Protein AF-A0A498GHH3-F1 (afdb_monomer_lite)

pLDDT: mean 78.87, std 9.06, range [55.72, 89.25]

Radius of gyration: 10.88 Å; chains: 1; bounding box: 24×24×26 Å

Sequence (66 aa):
MNGECYFCHGIVSAPEEGHIWLREHDSHEVYMHEQCASGHNVIEGEQSPAGELLITCPECGEVETV

Secondary structure (DSSP, 8-state):
-EEEBTTT--EEETTSTTEEEE--STT--EEEEHHHHHHTT-EE----TTSPPEEE-TTT--EEE-

Foldseek 3Di:
DWDQAPQPRDIADPPPPQKDWDDVPVPDIHIHGNCRQVVVVQFPPPQDPVRWIWGQDPVPRDTDTD

Structure (mmCIF, N/CA/C/O backbone):
data_AF-A0A498GHH3-F1
#
_entry.id   AF-A0A498GHH3-F1
#
loop_
_atom_site.group_PDB
_atom_site.id
_atom_site.type_symbol
_atom_site.label_atom_id
_atom_site.label_alt_id
_atom_site.label_comp_id
_atom_site.label_asym_id
_atom_site.label_entity_id
_atom_site.label_seq_id
_atom_site.pdbx_PDB_ins_code
_atom_site.Cartn_x
_atom_site.Cartn_y
_atom_site.Cartn_z
_atom_site.occupancy
_atom_site.B_iso_or_equiv
_atom_site.auth_seq_id
_atom_site.auth_comp_id
_atom_site.auth_asym_id
_atom_site.auth_atom_id
_atom_site.pdbx_PDB_model_num
ATOM 1 N N . MET A 1 1 ? 16.088 -1.172 -1.734 1.00 55.72 1 MET A N 1
ATOM 2 C CA . MET A 1 1 ? 15.605 -1.303 -3.128 1.00 55.72 1 MET A CA 1
ATOM 3 C C . MET A 1 1 ? 14.692 -0.114 -3.356 1.00 55.72 1 MET A C 1
ATOM 5 O O . MET A 1 1 ? 14.000 0.248 -2.416 1.00 55.72 1 MET A O 1
ATOM 9 N N . ASN A 1 2 ? 14.756 0.539 -4.514 1.00 67.56 2 ASN A N 1
ATOM 10 C CA . ASN A 1 2 ? 13.946 1.731 -4.778 1.00 67.56 2 ASN A CA 1
ATOM 11 C C . ASN A 1 2 ? 12.770 1.318 -5.661 1.00 67.56 2 ASN A C 1
ATOM 13 O O . ASN A 1 2 ? 13.002 0.720 -6.711 1.00 67.56 2 ASN A O 1
ATOM 17 N N . GLY A 1 3 ? 11.554 1.616 -5.223 1.00 76.88 3 GLY A N 1
ATOM 18 C CA . GLY A 1 3 ? 10.331 1.460 -5.999 1.00 76.88 3 GLY A CA 1
ATOM 19 C C . GLY A 1 3 ? 9.761 2.816 -6.400 1.00 76.88 3 GLY A C 1
ATOM 20 O O . GLY A 1 3 ? 10.186 3.853 -5.895 1.00 76.88 3 GLY A O 1
ATOM 21 N N . GLU A 1 4 ? 8.802 2.825 -7.315 1.00 84.88 4 GLU A N 1
ATOM 22 C CA . GLU A 1 4 ? 8.058 4.031 -7.686 1.00 84.88 4 GLU A CA 1
ATOM 23 C C . GLU A 1 4 ? 6.701 4.013 -6.978 1.00 84.88 4 GLU A C 1
ATOM 25 O O . GLU A 1 4 ? 6.000 3.004 -6.999 1.00 84.88 4 GLU A O 1
ATOM 30 N N . CYS A 1 5 ? 6.329 5.121 -6.333 1.00 87.12 5 CYS A N 1
ATOM 31 C CA . CYS A 1 5 ? 5.033 5.262 -5.685 1.00 87.12 5 CYS A CA 1
ATOM 32 C C . CYS A 1 5 ? 3.925 5.114 -6.724 1.00 87.12 5 CYS A C 1
ATOM 34 O O . CYS A 1 5 ? 3.885 5.880 -7.684 1.00 87.12 5 CYS A O 1
ATOM 36 N N . TYR A 1 6 ? 2.974 4.221 -6.478 1.00 85.88 6 TYR A N 1
ATOM 37 C CA . TYR A 1 6 ? 1.844 4.006 -7.380 1.00 85.88 6 TYR A CA 1
ATOM 38 C C . TYR A 1 6 ? 1.028 5.282 -7.669 1.00 85.88 6 TYR A C 1
ATOM 40 O O . TYR A 1 6 ? 0.516 5.462 -8.768 1.00 85.88 6 TYR A O 1
ATOM 48 N N . PHE A 1 7 ? 0.916 6.192 -6.695 1.00 85.75 7 PHE A N 1
ATOM 49 C CA . PHE A 1 7 ? 0.091 7.398 -6.822 1.00 85.75 7 PHE A CA 1
ATOM 50 C C . PHE A 1 7 ? 0.837 8.585 -7.430 1.00 85.75 7 PHE A C 1
ATOM 52 O O . PHE A 1 7 ? 0.338 9.241 -8.342 1.00 85.75 7 PHE A O 1
ATOM 59 N N . CYS A 1 8 ? 2.017 8.908 -6.894 1.00 87.88 8 CYS A N 1
ATOM 60 C CA . CYS A 1 8 ? 2.753 10.110 -7.288 1.00 87.88 8 CYS A CA 1
ATOM 61 C C . CYS A 1 8 ? 3.903 9.829 -8.262 1.00 87.88 8 CYS A C 1
ATOM 63 O O . CYS A 1 8 ? 4.552 10.776 -8.702 1.00 87.88 8 CYS A O 1
ATOM 65 N N . HIS A 1 9 ? 4.181 8.554 -8.568 1.00 86.56 9 HIS A N 1
ATOM 66 C CA . HIS A 1 9 ? 5.367 8.098 -9.306 1.00 86.56 9 HIS A CA 1
ATOM 67 C C . HIS A 1 9 ? 6.692 8.626 -8.725 1.00 86.56 9 HIS A C 1
ATOM 69 O O . HIS A 1 9 ? 7.725 8.657 -9.390 1.00 86.56 9 HIS A O 1
ATOM 75 N N . GLY A 1 10 ? 6.673 9.070 -7.465 1.00 83.62 10 GLY A N 1
ATOM 76 C CA . GLY A 1 10 ? 7.858 9.485 -6.731 1.00 83.62 10 GLY A CA 1
ATOM 77 C C . GLY A 1 10 ? 8.668 8.274 -6.289 1.00 83.62 10 GLY A C 1
ATOM 78 O O . GLY A 1 10 ? 8.113 7.206 -6.052 1.00 83.62 10 GLY A O 1
ATOM 79 N N . ILE A 1 11 ? 9.979 8.437 -6.138 1.00 84.00 11 ILE A N 1
ATOM 80 C CA . ILE A 1 11 ? 10.828 7.358 -5.632 1.00 84.00 11 ILE A CA 1
ATOM 81 C C . ILE A 1 11 ? 10.458 7.054 -4.176 1.00 84.00 11 ILE A C 1
ATOM 83 O O . ILE A 1 11 ? 10.427 7.942 -3.322 1.00 84.00 11 ILE A O 1
ATOM 87 N N . VAL A 1 12 ? 10.184 5.782 -3.916 1.00 81.75 12 VAL A N 1
ATOM 88 C CA . VAL A 1 12 ? 9.943 5.192 -2.605 1.00 81.75 12 VAL A CA 1
ATOM 89 C C . VAL A 1 12 ? 11.146 4.324 -2.277 1.00 81.75 12 VAL A C 1
ATOM 91 O O . VAL A 1 12 ? 11.471 3.368 -2.983 1.00 81.75 12 VAL A O 1
ATOM 94 N N . SER A 1 13 ? 11.808 4.653 -1.182 1.00 72.19 13 SER A N 1
ATOM 95 C CA . SER A 1 13 ? 12.977 3.928 -0.700 1.00 72.19 13 SER A CA 1
ATOM 96 C C . SER A 1 13 ? 12.560 3.087 0.500 1.00 72.19 13 SER A C 1
ATOM 98 O O . SER A 1 13 ? 12.642 3.533 1.641 1.00 72.19 13 SER A O 1
ATOM 100 N N . ALA A 1 14 ? 12.063 1.873 0.269 1.00 65.12 14 ALA A N 1
ATOM 101 C CA . ALA A 1 14 ? 11.829 0.934 1.364 1.00 65.12 14 ALA A CA 1
ATOM 102 C C . ALA A 1 14 ? 13.189 0.374 1.847 1.00 65.12 14 ALA A C 1
ATOM 104 O O . ALA A 1 14 ? 14.020 -0.011 1.005 1.00 65.12 14 ALA A O 1
ATOM 105 N N . PRO A 1 15 ? 13.459 0.323 3.170 1.00 60.88 15 PRO A N 1
ATOM 106 C CA . PRO A 1 15 ? 12.508 0.377 4.290 1.00 60.88 15 PRO A CA 1
ATOM 107 C C . PRO A 1 15 ? 12.534 1.691 5.111 1.00 60.88 15 PRO A C 1
ATOM 109 O O . PRO A 1 15 ? 12.465 1.635 6.335 1.00 60.88 15 PRO A O 1
ATOM 112 N N . GLU A 1 16 ? 12.711 2.867 4.498 1.00 65.00 16 GLU A N 1
ATOM 113 C CA . GLU A 1 16 ? 12.654 4.125 5.268 1.00 65.00 16 GLU A CA 1
ATOM 114 C C . GLU A 1 16 ? 11.275 4.320 5.932 1.00 65.00 16 GLU A C 1
ATOM 116 O O . GLU A 1 16 ? 10.242 3.977 5.353 1.00 65.00 16 GLU A O 1
ATOM 121 N N . GLU A 1 17 ? 11.264 4.865 7.155 1.00 66.25 17 GLU A N 1
ATOM 122 C CA . GLU A 1 17 ? 10.034 5.158 7.903 1.00 66.25 17 GLU A CA 1
ATOM 123 C C . GLU A 1 17 ? 9.103 6.069 7.081 1.00 66.25 17 GLU A C 1
ATOM 125 O O . GLU A 1 17 ? 9.537 7.071 6.509 1.00 66.25 17 GLU A O 1
ATOM 130 N N . GLY A 1 18 ? 7.814 5.717 7.013 1.00 72.06 18 GLY A N 1
ATOM 131 C CA . GLY A 1 18 ? 6.814 6.431 6.207 1.00 72.06 18 GLY A CA 1
ATOM 132 C C . GLY A 1 18 ? 6.701 5.963 4.748 1.00 72.06 18 GLY A C 1
ATOM 133 O O . GLY A 1 18 ? 5.963 6.569 3.964 1.00 72.06 18 GLY A O 1
ATOM 134 N N . HIS A 1 19 ? 7.400 4.892 4.363 1.00 84.81 19 HIS A N 1
ATOM 135 C CA . HIS A 1 19 ? 7.212 4.190 3.093 1.00 84.81 19 HIS A CA 1
ATOM 136 C C . HIS A 1 19 ? 6.530 2.836 3.312 1.00 84.81 19 HIS A C 1
ATOM 138 O O . HIS A 1 19 ? 6.959 2.040 4.139 1.00 84.81 19 HIS A O 1
ATOM 144 N N . ILE A 1 20 ? 5.490 2.571 2.527 1.00 82.62 20 ILE A N 1
ATOM 145 C CA . ILE A 1 20 ? 4.730 1.323 2.509 1.00 82.62 20 ILE A CA 1
ATOM 146 C C . ILE A 1 20 ? 5.176 0.504 1.303 1.00 82.62 20 ILE A C 1
ATOM 148 O O . ILE A 1 20 ? 5.322 1.020 0.188 1.00 82.62 20 ILE A O 1
ATOM 152 N N . TRP A 1 21 ? 5.337 -0.791 1.523 1.00 84.38 21 TRP A N 1
ATOM 153 C CA . TRP A 1 21 ? 5.636 -1.750 0.477 1.00 84.38 21 TRP A CA 1
ATOM 154 C C . TRP A 1 21 ? 4.723 -2.956 0.637 1.00 84.38 21 TRP A C 1
ATOM 156 O O . TRP A 1 2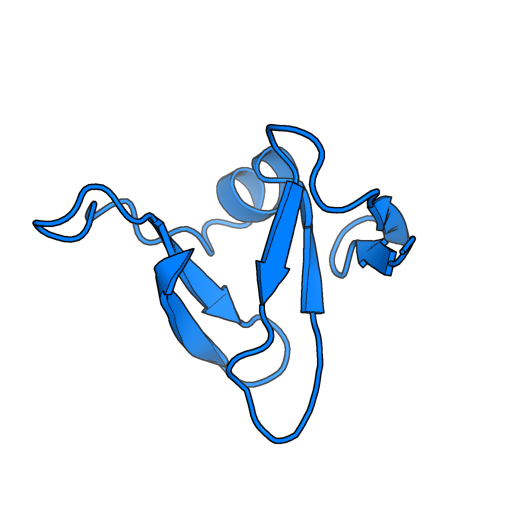1 ? 4.831 -3.661 1.635 1.00 84.38 21 TRP A O 1
ATOM 166 N N . LEU A 1 22 ? 3.849 -3.159 -0.349 1.00 84.06 22 LEU A N 1
ATOM 167 C CA . LEU A 1 22 ? 2.949 -4.301 -0.420 1.00 84.06 22 LEU A CA 1
ATOM 168 C C . LEU A 1 22 ? 3.579 -5.382 -1.292 1.00 84.06 22 LEU A C 1
ATOM 170 O O . LEU A 1 22 ? 3.903 -5.119 -2.457 1.00 84.06 22 LEU A O 1
ATOM 174 N N . ARG A 1 23 ? 3.800 -6.566 -0.726 1.00 81.62 23 ARG A N 1
ATOM 175 C CA . ARG A 1 23 ? 4.565 -7.648 -1.378 1.00 81.62 23 ARG A CA 1
ATOM 176 C C . ARG A 1 23 ? 4.020 -9.048 -1.128 1.00 81.62 23 ARG A C 1
ATOM 178 O O . ARG A 1 23 ? 4.557 -10.002 -1.685 1.00 81.62 23 ARG A O 1
ATOM 185 N N . GLU A 1 24 ? 3.024 -9.196 -0.264 1.00 77.88 24 GLU A N 1
ATOM 186 C CA . GLU A 1 24 ? 2.331 -10.466 -0.038 1.00 77.88 24 GLU A CA 1
ATOM 187 C C . GLU A 1 24 ? 1.371 -10.804 -1.185 1.00 77.88 24 GLU A C 1
ATOM 189 O O . GLU A 1 24 ? 0.941 -11.949 -1.318 1.00 77.88 24 GLU A O 1
ATOM 194 N N . HIS A 1 25 ? 1.110 -9.855 -2.085 1.00 73.12 25 HIS A N 1
ATOM 195 C CA . HIS A 1 25 ? 0.433 -10.117 -3.346 1.00 73.12 25 HIS A CA 1
ATOM 196 C C . HIS A 1 25 ? 1.365 -10.914 -4.273 1.00 73.12 25 HIS A C 1
ATOM 198 O O . HIS A 1 25 ? 2.167 -10.348 -5.009 1.00 73.12 25 HIS A O 1
ATOM 204 N N . ASP A 1 26 ? 1.239 -12.244 -4.279 1.00 64.62 26 ASP A N 1
ATOM 205 C CA . ASP A 1 26 ? 2.036 -13.230 -5.049 1.00 64.62 26 ASP A CA 1
ATOM 206 C C . ASP A 1 26 ? 2.242 -12.883 -6.554 1.00 64.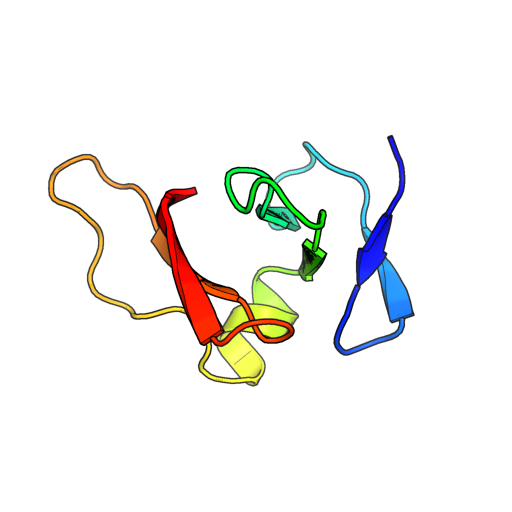62 26 ASP A C 1
ATOM 208 O O . ASP A 1 26 ? 3.057 -13.489 -7.247 1.00 64.62 26 ASP A O 1
ATOM 212 N N . SER A 1 27 ? 1.486 -11.914 -7.086 1.00 73.75 27 SER A N 1
ATOM 213 C CA . SER A 1 27 ? 1.496 -11.467 -8.483 1.00 73.75 27 SER A CA 1
ATOM 214 C C . SER A 1 27 ? 2.149 -10.102 -8.752 1.00 73.75 27 SER A C 1
ATOM 216 O O . SER A 1 27 ? 2.403 -9.816 -9.923 1.00 73.75 27 SER A O 1
ATOM 218 N N . HIS A 1 28 ? 2.398 -9.251 -7.749 1.00 81.38 28 HIS A N 1
ATOM 219 C CA . HIS A 1 28 ? 2.980 -7.915 -7.951 1.00 81.38 28 HIS A CA 1
ATOM 220 C C . HIS A 1 28 ? 3.468 -7.271 -6.649 1.00 81.38 28 HIS A C 1
ATOM 222 O O . HIS A 1 28 ? 2.994 -7.569 -5.560 1.00 81.38 28 HIS A O 1
ATOM 228 N N . GLU A 1 29 ? 4.386 -6.318 -6.782 1.00 83.50 29 GLU A N 1
ATOM 229 C CA . GLU A 1 29 ? 4.905 -5.527 -5.670 1.00 83.50 29 GLU A CA 1
ATOM 230 C C . GLU A 1 29 ? 4.470 -4.072 -5.856 1.00 83.50 29 GLU A C 1
ATOM 232 O O . GLU A 1 29 ? 4.773 -3.462 -6.885 1.00 83.50 29 GLU A O 1
ATOM 237 N N . VAL A 1 30 ? 3.782 -3.497 -4.867 1.00 85.19 30 VAL A N 1
ATOM 238 C CA . VAL A 1 30 ? 3.344 -2.096 -4.917 1.00 85.19 30 VAL A CA 1
ATOM 239 C C . VAL A 1 30 ? 4.088 -1.280 -3.879 1.00 85.19 30 VAL A C 1
ATOM 241 O O . VAL A 1 30 ? 4.085 -1.584 -2.689 1.00 85.19 30 VAL A O 1
ATOM 244 N N . TYR A 1 31 ? 4.693 -0.187 -4.330 1.00 86.62 31 TYR A N 1
ATOM 245 C CA . TYR A 1 31 ? 5.353 0.779 -3.463 1.00 86.62 31 TYR A CA 1
ATOM 246 C C . TYR A 1 31 ? 4.488 2.024 -3.325 1.00 86.62 31 TYR A C 1
ATOM 248 O O . TYR A 1 31 ? 3.919 2.517 -4.302 1.00 86.62 31 TYR A O 1
ATOM 256 N N . MET A 1 32 ? 4.398 2.574 -2.118 1.00 87.25 32 MET A N 1
ATOM 257 C CA . MET A 1 32 ? 3.707 3.839 -1.890 1.00 87.25 32 MET A CA 1
ATOM 258 C C . MET A 1 32 ? 4.244 4.578 -0.665 1.00 87.25 32 MET A C 1
ATOM 260 O O . MET A 1 32 ? 4.821 3.986 0.238 1.00 87.25 32 MET A O 1
ATOM 264 N N . HIS A 1 33 ? 4.057 5.895 -0.615 1.00 89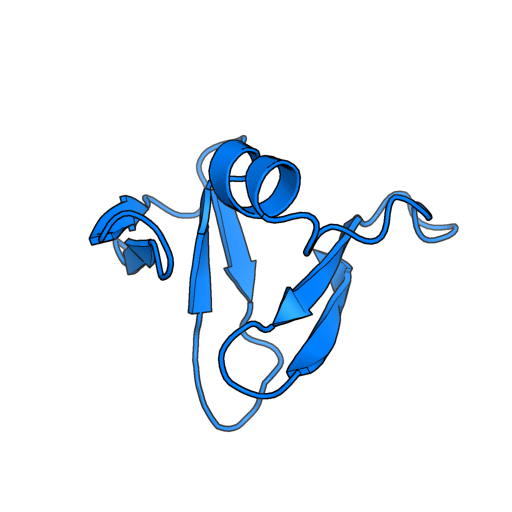.25 33 HIS A N 1
ATOM 265 C CA . HIS A 1 33 ? 4.299 6.667 0.606 1.00 89.25 33 HIS A CA 1
ATOM 266 C C . HIS A 1 33 ? 3.101 6.542 1.545 1.00 89.25 33 HIS A C 1
ATOM 268 O O . HIS A 1 33 ? 1.964 6.594 1.078 1.00 89.25 33 HIS A O 1
ATOM 274 N N . GLU A 1 34 ? 3.333 6.487 2.857 1.00 84.88 34 GLU A N 1
ATOM 275 C CA . GLU A 1 34 ? 2.270 6.515 3.876 1.00 84.88 34 GLU A CA 1
ATOM 276 C C . GLU A 1 34 ? 1.358 7.727 3.706 1.00 84.88 34 GLU A C 1
ATOM 278 O O . GLU A 1 34 ? 0.137 7.605 3.733 1.00 84.88 34 GLU A O 1
ATOM 283 N N . GLN A 1 35 ? 1.936 8.888 3.399 1.00 84.94 35 GLN A N 1
ATOM 284 C CA . GLN A 1 35 ? 1.162 10.097 3.120 1.00 84.94 35 GLN A CA 1
ATOM 285 C C . GLN A 1 35 ? 0.290 9.966 1.866 1.00 84.94 35 GLN A C 1
ATOM 287 O O . GLN A 1 35 ? -0.836 10.458 1.855 1.00 84.94 35 GLN A O 1
ATOM 292 N N . CYS A 1 36 ? 0.779 9.302 0.814 1.00 87.94 36 CYS A N 1
ATOM 293 C CA . CYS A 1 36 ? -0.017 9.056 -0.387 1.00 87.94 36 CYS A CA 1
ATOM 294 C C . CYS A 1 36 ? -1.129 8.046 -0.101 1.00 87.94 36 CYS A C 1
ATOM 296 O O . CYS A 1 36 ? -2.272 8.283 -0.472 1.00 87.94 36 CYS A O 1
ATOM 298 N N . ALA A 1 37 ? -0.818 6.963 0.605 1.00 85.31 37 ALA A N 1
ATOM 299 C CA . ALA A 1 37 ? -1.788 5.948 0.982 1.00 85.31 37 ALA A CA 1
ATOM 300 C C . ALA A 1 37 ? -2.901 6.526 1.880 1.00 85.31 37 ALA A C 1
ATOM 302 O O . ALA A 1 37 ? -4.091 6.327 1.632 1.00 85.31 37 ALA A O 1
ATOM 303 N N . SER A 1 38 ? -2.515 7.324 2.876 1.00 85.06 38 SER A N 1
ATOM 304 C CA . SER A 1 38 ? -3.427 8.063 3.750 1.00 85.06 38 SER A CA 1
ATOM 305 C C . SER A 1 38 ? -4.264 9.074 2.957 1.00 85.06 38 SER A C 1
ATOM 307 O O . SER A 1 38 ? -5.487 9.098 3.069 1.00 85.06 38 SER A O 1
ATOM 309 N N . GLY A 1 39 ? -3.629 9.861 2.080 1.00 86.19 39 GLY A N 1
ATOM 310 C CA . GLY A 1 39 ? -4.299 10.869 1.253 1.00 86.19 39 GLY A CA 1
ATOM 311 C C . GLY A 1 39 ? -5.282 10.294 0.227 1.00 86.19 39 GLY A C 1
ATOM 312 O O . GLY A 1 39 ? -6.267 10.950 -0.105 1.00 86.19 39 GLY A O 1
ATOM 313 N N . HIS A 1 40 ? -5.043 9.069 -0.245 1.00 86.00 40 HIS A N 1
ATOM 314 C CA . HIS A 1 40 ? -5.938 8.335 -1.143 1.00 86.00 40 HIS A CA 1
ATOM 315 C C . HIS A 1 40 ? -6.939 7.430 -0.412 1.00 86.00 40 HIS A C 1
ATOM 317 O O . HIS A 1 40 ? -7.716 6.743 -1.072 1.00 86.00 40 HIS A O 1
ATOM 323 N N . ASN A 1 41 ? -6.960 7.461 0.926 1.00 84.00 41 ASN A N 1
ATOM 324 C CA . ASN A 1 41 ? -7.866 6.675 1.764 1.00 84.00 41 ASN A CA 1
ATOM 325 C C . ASN A 1 41 ? -7.788 5.161 1.477 1.00 84.00 41 ASN A C 1
ATOM 327 O O . ASN A 1 41 ? -8.811 4.481 1.456 1.00 84.00 41 ASN A O 1
ATOM 331 N N . VAL A 1 42 ? -6.576 4.651 1.222 1.00 85.81 42 VAL A 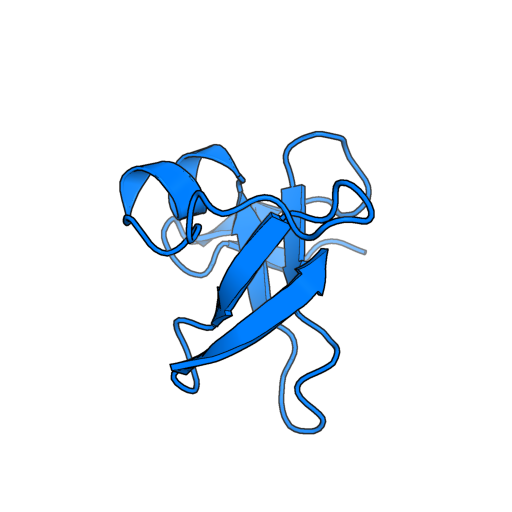N 1
ATOM 332 C CA . VAL A 1 42 ? -6.311 3.206 1.073 1.00 85.81 42 VAL A CA 1
ATOM 333 C C . VAL A 1 42 ? -5.771 2.566 2.354 1.00 85.81 42 VAL A C 1
ATOM 335 O O . VAL A 1 42 ? -5.673 1.344 2.426 1.00 85.81 42 VAL A O 1
ATOM 338 N N . ILE A 1 43 ? -5.427 3.379 3.359 1.00 84.62 43 ILE A N 1
ATOM 339 C CA . ILE A 1 43 ? -5.135 2.903 4.714 1.00 84.62 43 ILE A CA 1
ATOM 340 C C . ILE A 1 43 ? -6.469 2.727 5.433 1.00 84.62 43 ILE A C 1
ATOM 342 O O . ILE A 1 43 ? -7.138 3.709 5.766 1.00 84.62 43 ILE A O 1
ATOM 346 N N . GLU A 1 44 ? -6.833 1.479 5.693 1.00 78.88 44 GLU A N 1
ATOM 347 C CA . GLU A 1 44 ? -7.949 1.153 6.564 1.00 78.88 44 GLU A CA 1
ATOM 348 C C . GLU A 1 44 ? -7.461 1.436 7.990 1.00 78.88 44 GLU A C 1
ATOM 350 O O . GLU A 1 44 ? -6.615 0.729 8.529 1.00 78.88 44 GLU A O 1
ATOM 355 N N . GLY A 1 45 ? -7.927 2.531 8.598 1.00 62.59 45 GLY A N 1
ATOM 356 C CA . GLY A 1 45 ? -7.445 3.027 9.900 1.00 62.59 45 GLY A CA 1
ATOM 357 C C . GLY A 1 45 ? -7.678 2.090 11.096 1.00 62.59 45 GLY A C 1
ATOM 358 O O . GLY A 1 45 ? -7.461 2.489 12.242 1.00 62.59 45 GLY A O 1
ATOM 359 N N . GLU A 1 46 ? -8.133 0.866 10.849 1.00 57.84 46 GLU A N 1
ATOM 360 C CA . GLU A 1 46 ? -8.246 -0.187 11.840 1.00 57.84 46 GLU A CA 1
ATOM 361 C C . GLU A 1 46 ? -6.864 -0.829 11.999 1.00 57.84 46 GLU A C 1
ATOM 363 O O . GLU A 1 46 ? -6.442 -1.686 11.231 1.00 57.84 46 GLU A O 1
ATOM 368 N N . GLN A 1 47 ? -6.110 -0.345 12.986 1.00 60.16 47 GLN A N 1
ATOM 369 C CA . GLN A 1 47 ? -4.862 -0.986 13.381 1.00 60.16 47 GLN A CA 1
ATOM 370 C C . GLN A 1 47 ? -5.175 -2.433 13.756 1.00 60.16 47 GLN A C 1
ATOM 372 O O . GLN A 1 47 ? -6.010 -2.690 14.631 1.00 60.16 47 GLN A O 1
ATOM 377 N N . SER A 1 48 ? -4.498 -3.376 13.106 1.00 65.19 48 SER A N 1
ATOM 378 C CA . SER A 1 48 ? -4.575 -4.783 13.484 1.00 65.19 48 SER A CA 1
ATOM 379 C C . SER A 1 48 ? -4.238 -4.924 14.975 1.00 65.19 48 SER A C 1
ATOM 381 O O . SER A 1 48 ? -3.484 -4.110 15.514 1.00 65.19 48 SER A O 1
ATOM 383 N N . PRO A 1 49 ? -4.724 -5.957 15.687 1.00 60.53 49 PRO A N 1
ATOM 384 C CA . PRO A 1 49 ? -4.422 -6.143 17.112 1.00 60.53 49 PRO A CA 1
ATOM 385 C C . PRO A 1 49 ? -2.913 -6.248 17.425 1.00 60.53 49 PRO A C 1
ATOM 387 O O . PRO A 1 49 ? -2.521 -6.130 18.584 1.00 60.53 49 PRO A O 1
ATOM 390 N N . ALA A 1 50 ? -2.077 -6.450 16.403 1.00 66.25 50 ALA A N 1
ATOM 391 C CA . ALA A 1 50 ? -0.619 -6.457 16.463 1.00 66.25 50 ALA A CA 1
ATOM 392 C C . ALA A 1 50 ? 0.051 -5.084 16.206 1.00 66.25 50 ALA A C 1
ATOM 394 O O . ALA A 1 50 ? 1.267 -4.975 16.337 1.00 66.25 50 ALA A O 1
ATOM 395 N N . GLY A 1 51 ? -0.715 -4.031 15.899 1.00 67.19 51 GLY A N 1
ATOM 396 C CA . GLY A 1 51 ? -0.200 -2.693 15.583 1.00 67.19 51 GLY A CA 1
ATOM 397 C C . GLY A 1 51 ? 0.195 -2.486 14.116 1.00 67.19 51 GLY A C 1
ATOM 398 O O . GLY A 1 51 ? 0.764 -1.447 13.801 1.00 67.19 51 GLY A O 1
ATOM 399 N N . GLU A 1 52 ? -0.113 -3.448 13.247 1.00 76.38 52 GLU A N 1
ATOM 400 C CA . GLU A 1 52 ? 0.141 -3.401 11.801 1.00 76.38 52 GLU A CA 1
ATOM 401 C C . GLU A 1 52 ? -0.938 -2.570 11.088 1.00 76.38 52 GLU A C 1
ATOM 403 O O . GLU A 1 52 ? -2.121 -2.609 11.463 1.00 76.38 52 GLU A O 1
ATOM 408 N N . LEU A 1 53 ? -0.535 -1.810 10.069 1.00 79.44 53 LEU A N 1
ATOM 409 C CA . LEU A 1 53 ? -1.442 -0.989 9.265 1.00 79.44 53 LEU A CA 1
ATOM 410 C C . LEU A 1 53 ? -2.110 -1.864 8.204 1.00 79.44 53 LEU A C 1
ATOM 412 O O . LEU A 1 53 ? -1.421 -2.524 7.434 1.00 79.44 53 LEU A O 1
ATOM 416 N N . LEU A 1 54 ? -3.443 -1.840 8.135 1.00 85.25 54 LEU A N 1
ATOM 417 C CA . LEU A 1 54 ? -4.191 -2.483 7.055 1.00 85.25 54 LEU A CA 1
ATOM 418 C C . LEU A 1 54 ? -4.227 -1.563 5.838 1.00 85.25 54 LEU A C 1
ATOM 420 O O . LEU A 1 54 ? -4.695 -0.424 5.911 1.00 85.25 54 LEU A O 1
ATOM 424 N N . ILE A 1 55 ? -3.731 -2.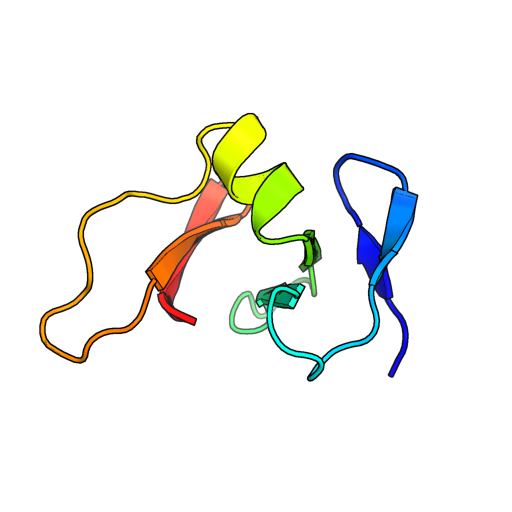052 4.709 1.00 84.94 55 ILE A N 1
ATOM 425 C CA . ILE A 1 55 ? -3.581 -1.256 3.497 1.00 84.94 55 ILE A CA 1
ATOM 426 C C . ILE A 1 55 ? -4.176 -2.012 2.326 1.00 84.94 55 ILE A C 1
ATOM 428 O O . ILE A 1 55 ? -3.809 -3.146 2.038 1.00 84.94 55 ILE A O 1
ATOM 432 N N . THR A 1 56 ? -5.093 -1.353 1.626 1.00 86.62 56 THR A N 1
ATOM 433 C CA . THR A 1 56 ? -5.690 -1.887 0.406 1.00 86.62 56 THR A CA 1
ATOM 434 C C . THR A 1 56 ? -4.770 -1.610 -0.776 1.00 86.62 56 THR A C 1
ATOM 436 O O . THR A 1 56 ? -4.484 -0.455 -1.101 1.00 86.62 56 THR A O 1
ATOM 439 N N . CYS A 1 57 ? -4.333 -2.663 -1.457 1.00 86.44 57 CYS A N 1
ATOM 440 C CA . CYS A 1 57 ? -3.554 -2.564 -2.675 1.00 86.44 57 CYS A CA 1
ATOM 441 C C . CYS A 1 57 ? -4.376 -1.883 -3.780 1.00 86.44 57 CYS A C 1
ATOM 443 O O . CYS A 1 57 ? -5.426 -2.395 -4.173 1.00 86.44 57 CYS A O 1
ATOM 445 N N . PRO A 1 58 ? -3.918 -0.748 -4.334 1.00 82.06 58 PRO A N 1
ATOM 446 C CA . PRO A 1 58 ? -4.649 -0.039 -5.380 1.00 82.06 58 PRO A CA 1
ATOM 447 C C . PRO A 1 58 ? -4.593 -0.741 -6.746 1.00 82.06 58 PRO A C 1
ATOM 449 O O . PRO A 1 58 ? -5.351 -0.370 -7.642 1.00 82.06 58 PRO A O 1
ATOM 452 N N . GLU A 1 59 ? -3.705 -1.724 -6.926 1.00 83.62 59 GLU A N 1
ATOM 453 C CA . GLU A 1 59 ? -3.561 -2.466 -8.182 1.00 83.62 59 GLU A CA 1
ATOM 454 C C . GLU A 1 59 ? -4.557 -3.632 -8.281 1.00 83.62 59 GLU A C 1
ATOM 456 O O . GLU A 1 59 ? -5.219 -3.794 -9.307 1.00 83.62 59 GLU A O 1
ATOM 461 N N . CYS A 1 60 ? -4.711 -4.421 -7.212 1.00 85.44 60 CYS A N 1
ATOM 462 C CA . CYS A 1 60 ? -5.589 -5.598 -7.199 1.00 85.44 60 CYS A CA 1
ATOM 463 C C . CYS A 1 60 ? -6.793 -5.503 -6.254 1.00 85.44 60 CYS A C 1
ATOM 465 O O . CYS A 1 60 ? -7.727 -6.293 -6.388 1.00 85.44 60 CYS A O 1
ATOM 467 N N . GLY A 1 61 ? -6.802 -4.540 -5.330 1.00 83.38 61 GLY A N 1
ATOM 468 C CA . GLY A 1 61 ? -7.856 -4.362 -4.329 1.00 83.38 61 GLY A CA 1
ATOM 469 C C . GLY A 1 61 ? -7.751 -5.289 -3.115 1.0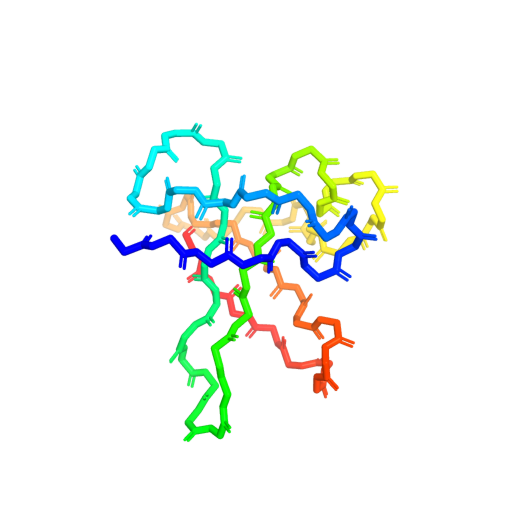0 83.38 61 GLY A C 1
ATOM 470 O O . GLY A 1 61 ? -8.665 -5.305 -2.295 1.00 83.38 61 GLY A O 1
ATOM 471 N N . GLU A 1 62 ? -6.683 -6.075 -2.997 1.00 84.62 62 GLU A N 1
ATOM 472 C CA . GLU A 1 62 ? -6.454 -6.957 -1.850 1.00 84.62 62 GLU A CA 1
ATOM 473 C C . GLU A 1 62 ? -5.859 -6.182 -0.668 1.00 84.62 62 GLU A C 1
ATOM 475 O O . GLU A 1 62 ? -5.116 -5.226 -0.868 1.00 84.62 62 GLU A O 1
ATOM 480 N N . VAL A 1 63 ? -6.208 -6.563 0.562 1.00 84.69 63 VAL A N 1
ATOM 481 C CA . VAL A 1 63 ? -5.762 -5.878 1.785 1.00 84.69 63 VAL A CA 1
ATOM 482 C C . VAL A 1 63 ? -4.605 -6.649 2.411 1.00 84.69 63 VAL A C 1
ATOM 484 O O . VAL A 1 63 ? -4.742 -7.842 2.672 1.00 84.69 63 VAL A O 1
ATOM 487 N N . GLU A 1 64 ? -3.502 -5.958 2.679 1.00 82.06 64 GLU A N 1
ATOM 488 C CA . GLU A 1 64 ? -2.290 -6.491 3.308 1.00 82.06 64 GLU A CA 1
ATOM 489 C C . GLU A 1 64 ? -1.962 -5.700 4.586 1.00 82.06 64 GLU A C 1
ATOM 491 O O . GLU A 1 64 ? -2.337 -4.531 4.726 1.00 82.06 64 GLU A O 1
ATOM 496 N N . THR A 1 65 ? -1.291 -6.351 5.535 1.00 81.88 65 THR A N 1
ATOM 497 C CA . THR A 1 65 ? -0.787 -5.739 6.771 1.00 81.88 65 THR A CA 1
ATOM 498 C C . THR A 1 65 ? 0.693 -5.393 6.644 1.00 81.88 65 THR A C 1
ATOM 500 O O . THR A 1 65 ? 1.489 -6.271 6.318 1.00 81.88 65 THR A O 1
ATOM 503 N N . VAL A 1 66 ? 1.067 -4.146 6.954 1.00 75.94 66 VAL A N 1
ATOM 504 C CA . VAL A 1 66 ? 2.473 -3.682 6.993 1.00 75.94 66 VAL A CA 1
ATOM 505 C C . VAL A 1 66 ? 2.931 -3.216 8.367 1.00 75.94 66 VAL A C 1
ATOM 507 O O . VAL A 1 66 ? 2.072 -2.777 9.174 1.00 75.94 66 VAL A O 1
#